Protein AF-A0A8K0W9T9-F1 (afdb_monomer)

Nearest PDB structures (foldseek):
  8gad-assembly1_B  TM=5.770E-01  e=1.302E+00  synthetic construct
  8gad-assembly1_A  TM=5.601E-01  e=3.784E+00  synthetic construct
  7pas-assembly1_S  TM=5.091E-01  e=9.825E+00  Mycoplasmoides pneumoniae M129

Sequence (106 aa):
MALEHLLPFYNAAYSNIPISNAQQPLGWLYCVPETYLSLLEAKEPVALIIFAYFSVILERVKSHWSVRGWSRHIISGVESLVPEPLQLFVKWPSEQVKVVIDEGLQ

pLDDT: mean 71.95, std 16.5, range [35.53, 93.25]

Mean predicted aligned error: 12.73 Å

Solvent-accessible surface area (backbone atoms only — not comparable to full-atom values): 6372 Å² total; per-residue (Å²): 117,80,66,69,76,45,47,65,57,53,45,53,74,72,56,74,66,72,81,78,64,94,69,48,73,64,56,55,73,76,67,54,54,69,70,54,53,52,35,42,75,70,55,35,52,68,46,34,44,54,50,30,51,50,26,37,54,51,57,72,59,60,88,47,83,91,57,74,62,51,36,56,55,47,35,57,49,35,68,74,62,37,56,80,91,56,40,72,71,45,47,60,37,46,48,55,61,59,49,62,64,68,74,70,74,124

Structure (mmCIF, N/CA/C/O backbone):
data_AF-A0A8K0W9T9-F1
#
_entry.id   AF-A0A8K0W9T9-F1
#
loop_
_atom_site.group_PDB
_atom_site.id
_atom_site.type_symbol
_atom_site.label_atom_id
_atom_site.label_alt_id
_atom_site.label_comp_id
_atom_site.label_asym_id
_atom_site.label_entity_id
_atom_site.label_seq_id
_atom_site.pdbx_PDB_ins_code
_atom_site.Cartn_x
_atom_site.Cartn_y
_atom_site.Cartn_z
_atom_site.occupancy
_atom_site.B_iso_or_equiv
_atom_site.auth_seq_id
_atom_site.auth_comp_id
_atom_site.auth_asym_id
_atom_site.auth_atom_id
_atom_site.pdbx_PDB_model_num
ATOM 1 N N . MET A 1 1 ? 30.658 -6.794 20.695 1.00 50.03 1 MET A N 1
ATOM 2 C CA . MET A 1 1 ? 29.347 -6.139 20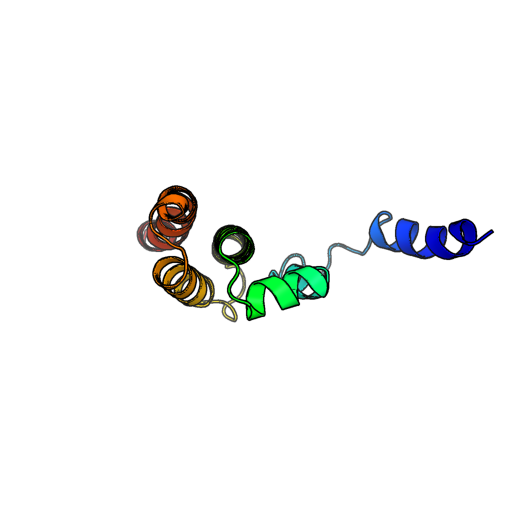.921 1.00 50.03 1 MET A CA 1
ATOM 3 C C . MET A 1 1 ? 28.542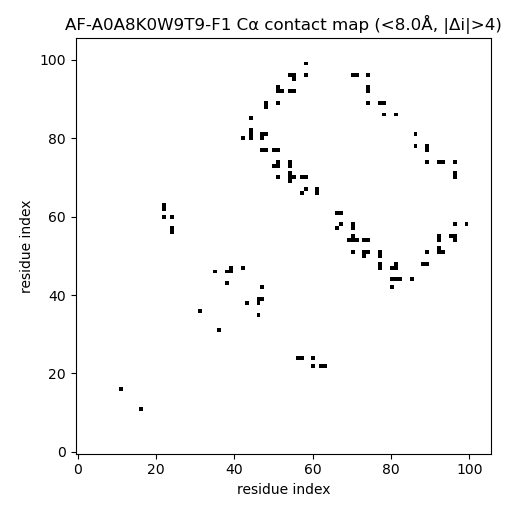 -6.249 19.636 1.00 50.03 1 MET A C 1
ATOM 5 O O . MET A 1 1 ? 29.087 -5.956 18.583 1.00 50.03 1 MET A O 1
ATOM 9 N N . ALA A 1 2 ? 27.291 -6.712 19.704 1.00 51.44 2 ALA A N 1
ATOM 10 C CA . ALA A 1 2 ? 26.489 -7.179 18.559 1.00 51.44 2 ALA A CA 1
ATOM 11 C C . ALA A 1 2 ? 26.295 -6.173 17.400 1.00 51.44 2 ALA A C 1
ATOM 13 O O . ALA A 1 2 ? 25.996 -6.579 16.282 1.00 51.44 2 ALA A O 1
ATOM 14 N N . LEU A 1 3 ? 26.522 -4.880 17.646 1.00 56.25 3 LEU A N 1
ATOM 15 C CA . LEU A 1 3 ? 26.462 -3.817 16.640 1.00 56.25 3 LEU A CA 1
ATOM 16 C C . LEU A 1 3 ? 27.533 -3.934 15.537 1.00 56.25 3 LEU A C 1
ATOM 18 O O . LEU A 1 3 ? 27.266 -3.557 14.400 1.00 56.25 3 LEU A O 1
ATOM 22 N N . GLU A 1 4 ? 28.705 -4.512 15.817 1.00 62.44 4 GLU A N 1
ATOM 23 C CA . GLU A 1 4 ? 29.781 -4.638 14.814 1.00 62.44 4 GLU A CA 1
ATOM 24 C C . GLU A 1 4 ? 29.466 -5.665 13.717 1.00 62.44 4 GLU A C 1
ATOM 26 O O . GLU A 1 4 ? 29.891 -5.506 12.576 1.00 62.44 4 GLU A O 1
ATOM 31 N N . HIS A 1 5 ? 28.650 -6.676 14.026 1.00 62.59 5 HIS A N 1
ATOM 32 C CA . HIS A 1 5 ? 28.197 -7.664 13.042 1.00 62.59 5 HIS A CA 1
ATOM 33 C C . HIS A 1 5 ? 27.069 -7.141 12.145 1.00 62.59 5 HIS A C 1
ATOM 35 O O . HIS A 1 5 ? 26.757 -7.758 11.130 1.00 62.59 5 HIS A O 1
ATOM 41 N N . LEU A 1 6 ? 26.468 -6.005 12.506 1.00 61.53 6 LEU A N 1
ATOM 42 C CA . LEU A 1 6 ? 25.349 -5.384 11.797 1.00 61.53 6 LEU A CA 1
ATOM 43 C C . LEU A 1 6 ? 25.811 -4.318 10.792 1.00 61.53 6 LEU A C 1
ATOM 45 O O . LEU A 1 6 ? 25.138 -4.079 9.789 1.00 61.53 6 LEU A O 1
ATOM 49 N N . LEU A 1 7 ? 26.989 -3.726 11.010 1.00 67.81 7 LEU A N 1
ATOM 50 C CA . LEU A 1 7 ? 27.566 -2.713 10.124 1.00 67.81 7 LEU A CA 1
ATOM 51 C C . LEU A 1 7 ? 27.757 -3.171 8.664 1.00 67.81 7 LEU A C 1
ATOM 53 O O . LEU A 1 7 ? 27.431 -2.385 7.778 1.00 67.81 7 LEU A O 1
ATOM 57 N N . PRO A 1 8 ? 28.231 -4.399 8.361 1.00 64.44 8 PRO A N 1
ATOM 58 C CA . PRO A 1 8 ? 28.414 -4.848 6.978 1.00 64.44 8 PRO A CA 1
ATOM 59 C C . PRO A 1 8 ? 27.096 -4.939 6.205 1.00 64.44 8 PRO A C 1
ATOM 61 O O . PRO A 1 8 ? 27.054 -4.627 5.019 1.00 64.44 8 PRO A O 1
ATOM 64 N N . PHE A 1 9 ? 26.009 -5.309 6.887 1.00 58.88 9 PHE A N 1
ATOM 65 C CA . PHE A 1 9 ? 24.672 -5.394 6.301 1.00 58.88 9 PHE A CA 1
ATOM 66 C C . PHE A 1 9 ? 24.063 -4.011 6.075 1.00 58.88 9 PHE A C 1
ATOM 68 O O . PHE A 1 9 ? 23.471 -3.769 5.027 1.00 58.88 9 PHE A O 1
ATOM 75 N N . TYR A 1 10 ? 24.270 -3.078 7.008 1.00 60.38 10 TYR A N 1
ATOM 76 C CA . TYR A 1 10 ? 23.834 -1.692 6.839 1.00 60.38 1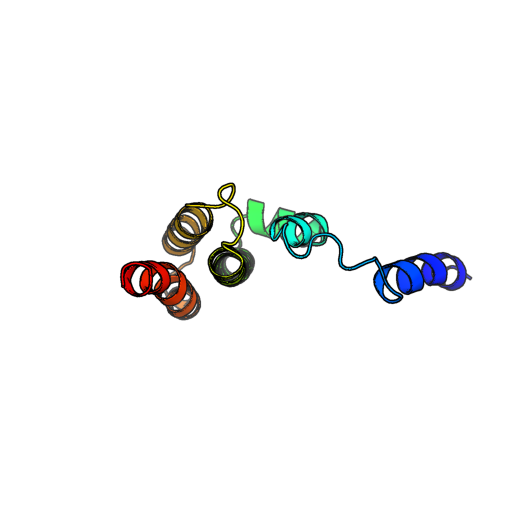0 TYR A CA 1
ATOM 77 C C . TYR A 1 10 ? 24.621 -0.992 5.722 1.00 60.38 10 TYR A C 1
ATOM 79 O O . TYR A 1 10 ? 24.037 -0.313 4.882 1.00 60.38 10 TYR A O 1
ATOM 87 N N . ASN A 1 11 ? 25.933 -1.227 5.636 1.00 61.66 11 ASN A N 1
ATOM 88 C CA . ASN A 1 11 ? 26.746 -0.722 4.533 1.00 61.66 11 ASN A CA 1
ATOM 89 C C . ASN A 1 11 ? 26.383 -1.376 3.197 1.00 61.66 11 ASN A C 1
ATOM 91 O O . ASN A 1 11 ? 26.379 -0.676 2.199 1.00 61.66 11 ASN A O 1
ATOM 95 N N . ALA A 1 12 ? 26.026 -2.660 3.149 1.00 56.59 12 ALA A N 1
ATOM 96 C CA . ALA A 1 12 ? 25.554 -3.296 1.916 1.00 56.59 12 ALA A CA 1
ATOM 97 C C . ALA A 1 12 ? 24.169 -2.784 1.474 1.00 56.59 12 ALA A C 1
ATOM 99 O O . ALA A 1 12 ? 23.907 -2.672 0.280 1.00 56.59 12 ALA A O 1
ATOM 100 N N . ALA A 1 13 ? 23.297 -2.439 2.427 1.00 56.06 13 ALA A N 1
ATOM 101 C CA . ALA A 1 13 ? 21.973 -1.883 2.151 1.00 56.06 13 ALA A CA 1
ATOM 102 C C . ALA A 1 13 ? 22.014 -0.400 1.731 1.00 56.06 13 ALA A C 1
ATOM 104 O O . ALA A 1 13 ? 21.195 0.020 0.917 1.00 56.06 13 ALA A O 1
ATOM 105 N N . TYR A 1 14 ? 22.964 0.386 2.258 1.00 55.81 14 TYR A N 1
ATOM 106 C CA . TYR A 1 14 ? 23.061 1.835 2.013 1.00 55.81 14 TYR A CA 1
ATOM 107 C C . TYR A 1 14 ? 24.227 2.269 1.113 1.00 55.81 14 TYR A C 1
ATOM 109 O O . TYR A 1 14 ? 24.204 3.383 0.594 1.00 55.81 14 TYR A O 1
ATOM 117 N N . SER A 1 15 ? 25.223 1.414 0.875 1.00 56.44 15 SER A N 1
ATOM 118 C CA . SER A 1 15 ? 26.342 1.678 -0.036 1.00 56.44 15 SER A CA 1
ATOM 119 C C . SER A 1 15 ? 26.201 0.822 -1.292 1.00 56.44 15 SER A C 1
ATOM 121 O O . SER A 1 15 ? 26.856 -0.200 -1.460 1.00 56.44 15 SER A O 1
ATOM 123 N N . ASN A 1 16 ? 25.377 1.312 -2.216 1.00 55.50 16 ASN A N 1
ATOM 124 C CA . ASN A 1 16 ? 25.554 1.081 -3.648 1.00 55.50 16 ASN A CA 1
ATOM 125 C C . ASN A 1 16 ? 25.421 -0.381 -4.130 1.00 55.50 16 ASN A C 1
ATOM 127 O O . ASN A 1 16 ? 26.318 -0.938 -4.765 1.00 55.50 16 ASN A O 1
ATOM 131 N N . ILE A 1 17 ? 24.238 -0.971 -3.933 1.00 48.84 17 ILE A N 1
ATOM 132 C CA . ILE A 1 17 ? 23.765 -2.009 -4.858 1.00 48.84 17 ILE A CA 1
ATOM 133 C C . ILE A 1 17 ? 23.674 -1.346 -6.243 1.00 48.84 17 ILE A C 1
ATOM 135 O O . ILE A 1 17 ? 23.034 -0.295 -6.356 1.00 48.84 17 ILE A O 1
ATOM 139 N N . PRO A 1 18 ? 24.303 -1.899 -7.297 1.00 39.47 18 PRO A N 1
ATOM 140 C CA . PRO A 1 18 ? 24.139 -1.375 -8.640 1.00 39.47 18 PRO A CA 1
ATOM 141 C C . PRO A 1 18 ? 22.650 -1.313 -8.947 1.00 39.47 18 PRO A C 1
ATOM 143 O O . PRO A 1 18 ? 21.935 -2.304 -8.819 1.00 39.47 18 PRO A O 1
ATOM 146 N N . ILE A 1 19 ? 22.201 -0.148 -9.395 1.00 47.09 19 ILE A N 1
ATOM 147 C CA . ILE A 1 19 ? 20.849 0.126 -9.890 1.00 47.09 19 ILE A CA 1
ATOM 148 C C . ILE A 1 19 ? 20.582 -0.630 -11.211 1.00 47.09 19 ILE A C 1
ATOM 150 O O . ILE A 1 19 ? 19.880 -0.147 -12.096 1.00 47.09 19 ILE A O 1
ATOM 154 N N . SER A 1 20 ? 21.152 -1.820 -11.395 1.00 48.53 20 SER A N 1
ATOM 155 C CA . SER A 1 20 ? 20.658 -2.767 -12.374 1.00 48.53 20 SER A CA 1
ATOM 156 C C . SER A 1 20 ? 19.401 -3.375 -11.772 1.00 48.53 20 SER A C 1
ATOM 158 O O . SER A 1 20 ? 19.482 -4.118 -10.796 1.00 48.53 20 SER A O 1
ATOM 160 N N . ASN A 1 21 ? 18.257 -3.049 -12.373 1.00 41.09 21 ASN A N 1
ATOM 161 C CA . ASN A 1 21 ? 16.915 -3.563 -12.081 1.00 41.09 21 ASN A CA 1
ATOM 162 C C . ASN A 1 21 ? 16.032 -2.663 -11.198 1.00 41.09 21 ASN A C 1
ATOM 164 O O . ASN A 1 21 ? 15.196 -3.166 -10.448 1.00 41.09 21 ASN A O 1
ATOM 168 N N . ALA A 1 22 ? 16.029 -1.347 -11.440 1.00 44.25 22 ALA A N 1
ATOM 169 C CA . ALA A 1 22 ? 14.854 -0.482 -11.207 1.00 44.25 22 ALA A CA 1
ATOM 170 C C . ALA A 1 22 ? 13.595 -0.909 -12.028 1.00 44.25 22 ALA A C 1
ATOM 172 O O . ALA A 1 22 ? 12.766 -0.094 -12.420 1.00 44.25 22 ALA A O 1
ATOM 173 N N . GLN A 1 23 ? 13.472 -2.203 -12.325 1.00 49.78 23 GLN A N 1
ATOM 174 C CA . GLN A 1 23 ? 12.498 -2.852 -13.194 1.00 49.78 23 GLN A CA 1
ATOM 175 C C . GLN A 1 23 ? 11.672 -3.913 -12.456 1.00 49.78 23 GLN A C 1
ATOM 177 O O . GLN A 1 23 ? 10.747 -4.478 -13.033 1.00 49.78 23 GLN A O 1
ATOM 182 N N . GLN A 1 24 ? 11.965 -4.193 -11.183 1.00 53.28 24 GLN A N 1
ATOM 183 C CA . GLN A 1 24 ? 11.198 -5.154 -10.394 1.00 53.28 24 GLN A CA 1
ATOM 184 C C . GLN A 1 24 ? 10.551 -4.442 -9.211 1.00 53.28 24 GLN A C 1
ATOM 186 O O . GLN A 1 24 ? 11.096 -4.455 -8.111 1.00 53.28 24 GLN A O 1
ATOM 191 N N . PRO A 1 25 ? 9.363 -3.840 -9.396 1.00 55.22 25 PRO A N 1
ATOM 192 C CA . PRO A 1 25 ? 8.595 -3.314 -8.273 1.00 55.22 25 PRO A CA 1
ATOM 193 C C . PRO A 1 25 ? 8.288 -4.401 -7.220 1.00 55.22 25 PRO A C 1
ATOM 195 O O . PRO A 1 25 ? 8.114 -4.083 -6.051 1.00 55.22 25 PRO A O 1
ATOM 198 N N . LEU A 1 26 ? 8.371 -5.688 -7.585 1.00 56.72 26 LEU A N 1
ATOM 199 C CA . LEU A 1 26 ? 8.345 -6.828 -6.660 1.00 56.72 26 LEU A CA 1
ATOM 200 C C . LEU A 1 26 ? 9.495 -6.854 -5.636 1.00 56.72 26 LEU A C 1
ATOM 202 O O . LEU A 1 26 ? 9.341 -7.493 -4.604 1.00 56.72 26 LEU A O 1
ATOM 206 N N . GLY A 1 27 ? 10.617 -6.162 -5.862 1.00 61.09 27 GLY A N 1
ATOM 207 C CA . GLY A 1 27 ? 11.732 -6.107 -4.907 1.00 61.09 27 GLY A CA 1
ATOM 208 C C . GLY A 1 27 ? 11.324 -5.554 -3.538 1.00 61.09 27 GLY A C 1
ATOM 209 O O . GLY A 1 27 ? 11.818 -6.017 -2.518 1.00 61.09 27 GLY A O 1
ATOM 210 N N . TRP A 1 28 ? 10.340 -4.649 -3.497 1.00 65.12 28 TRP A N 1
ATOM 211 C CA . TRP A 1 28 ? 9.788 -4.139 -2.240 1.00 65.12 28 TRP A CA 1
ATOM 212 C C . TRP A 1 28 ? 9.082 -5.225 -1.416 1.00 65.12 28 TRP A C 1
ATOM 214 O O . TRP A 1 28 ? 9.238 -5.249 -0.199 1.00 65.12 28 TRP A O 1
ATOM 224 N N . LEU A 1 29 ? 8.380 -6.166 -2.065 1.00 61.84 29 LEU A N 1
ATOM 225 C CA . LEU A 1 29 ? 7.733 -7.295 -1.382 1.00 61.84 29 LEU A CA 1
ATOM 226 C C . LEU A 1 29 ? 8.745 -8.229 -0.703 1.00 61.84 29 LEU A C 1
ATOM 228 O O . LEU A 1 29 ? 8.412 -8.865 0.288 1.00 61.84 29 LEU A O 1
ATOM 232 N N . TYR A 1 30 ? 9.981 -8.285 -1.203 1.00 56.78 30 TYR A N 1
ATOM 233 C CA . TYR A 1 30 ? 11.063 -9.048 -0.575 1.00 56.78 30 TYR A CA 1
ATOM 234 C C . TYR A 1 30 ? 11.766 -8.283 0.557 1.00 56.78 30 TYR A C 1
ATOM 236 O O . TYR A 1 30 ? 12.486 -8.891 1.344 1.00 56.78 30 TYR A O 1
ATOM 244 N N . CYS A 1 31 ? 11.572 -6.964 0.650 1.00 65.88 31 CYS A N 1
ATOM 245 C CA . CYS A 1 31 ? 12.181 -6.115 1.677 1.00 65.88 31 CYS A CA 1
ATOM 246 C C . CYS A 1 31 ? 11.230 -5.764 2.829 1.00 65.88 31 CYS A C 1
ATOM 248 O O . CYS A 1 31 ? 11.681 -5.203 3.830 1.00 65.88 31 CYS A O 1
ATOM 250 N N . VAL A 1 32 ? 9.929 -6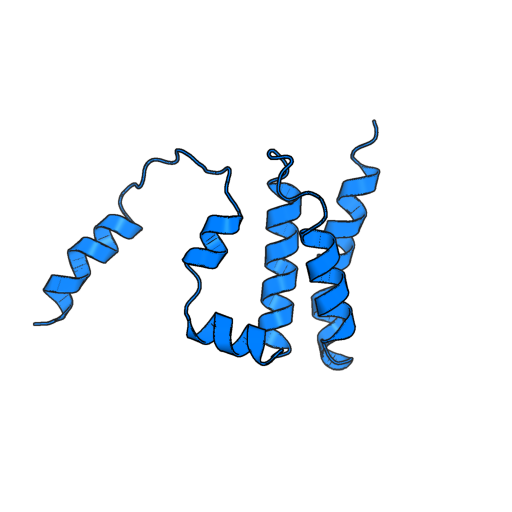.043 2.706 1.00 74.12 32 VAL A N 1
ATOM 251 C CA . VAL A 1 32 ? 8.984 -5.792 3.799 1.00 74.12 32 VAL A CA 1
ATOM 252 C C . VAL A 1 32 ? 9.218 -6.769 4.955 1.00 74.12 32 VAL A C 1
ATOM 254 O O . VAL A 1 32 ? 9.460 -7.953 4.721 1.00 74.12 32 VAL A O 1
ATOM 257 N N . PRO A 1 33 ? 9.133 -6.297 6.212 1.00 78.25 33 PRO A N 1
ATOM 258 C CA . PRO A 1 33 ? 9.246 -7.159 7.381 1.00 78.25 33 PRO A CA 1
ATOM 259 C C . PRO A 1 33 ? 8.212 -8.288 7.356 1.00 78.25 33 PRO A C 1
ATOM 261 O O . PRO A 1 33 ? 7.060 -8.066 6.985 1.00 78.25 33 PRO A O 1
ATOM 264 N N . GLU A 1 34 ? 8.580 -9.471 7.847 1.00 77.69 34 GLU A N 1
ATOM 265 C CA . GLU A 1 34 ? 7.655 -10.608 7.982 1.00 77.69 34 GLU A CA 1
ATOM 266 C C . GLU A 1 34 ? 6.416 -10.241 8.815 1.00 77.69 34 GLU A C 1
ATOM 268 O O . GLU A 1 34 ? 5.300 -10.635 8.495 1.00 77.69 34 GLU A O 1
ATOM 273 N N . THR A 1 35 ? 6.584 -9.364 9.809 1.00 82.75 35 THR A N 1
ATOM 274 C CA . THR A 1 35 ? 5.478 -8.816 10.602 1.00 82.75 35 THR A CA 1
ATOM 275 C C . THR A 1 35 ? 4.462 -8.044 9.761 1.00 82.75 35 THR A C 1
ATOM 277 O O . THR A 1 35 ? 3.267 -8.126 10.028 1.00 82.75 35 THR A O 1
ATOM 280 N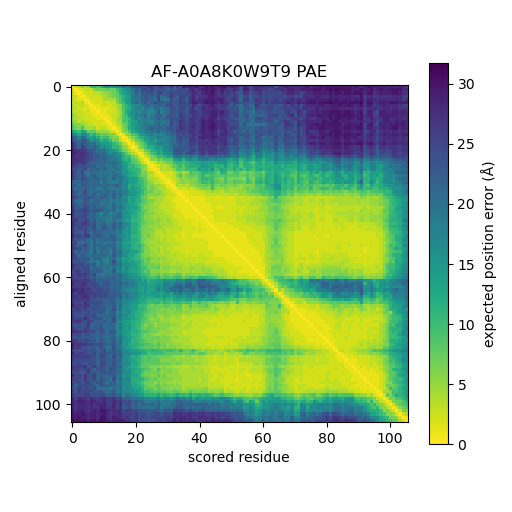 N . TYR A 1 36 ? 4.897 -7.321 8.725 1.00 81.75 36 TYR A N 1
ATOM 281 C CA . TYR A 1 36 ? 3.986 -6.657 7.794 1.00 81.75 36 TYR A CA 1
ATOM 282 C C . TYR A 1 36 ? 3.223 -7.675 6.942 1.00 81.75 36 TYR A C 1
ATOM 284 O O . TYR A 1 36 ? 2.021 -7.509 6.735 1.00 81.75 36 TYR A O 1
ATOM 292 N N . LEU A 1 37 ? 3.889 -8.748 6.500 1.00 83.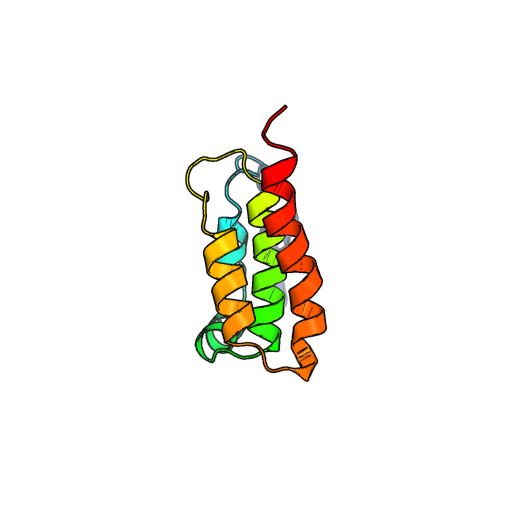75 37 LEU A N 1
ATOM 293 C CA . LEU A 1 37 ? 3.237 -9.830 5.757 1.00 83.75 37 LEU A CA 1
ATOM 294 C C . LEU A 1 37 ? 2.167 -10.517 6.608 1.00 83.75 37 LEU A C 1
ATOM 296 O O . LEU A 1 37 ? 1.052 -10.699 6.131 1.00 83.75 37 LEU A O 1
ATOM 300 N N . SER A 1 38 ? 2.444 -10.788 7.886 1.00 88.38 38 SER A N 1
ATOM 301 C CA . SER A 1 38 ? 1.446 -11.347 8.805 1.00 88.38 38 SER A CA 1
ATOM 302 C C . SER A 1 38 ? 0.236 -10.425 8.993 1.00 88.38 38 SER A C 1
ATOM 304 O O . SER A 1 38 ? -0.896 -10.898 9.034 1.00 88.38 38 SER A O 1
ATOM 306 N N . LEU A 1 39 ? 0.442 -9.104 9.069 1.00 89.19 39 LEU A N 1
ATOM 307 C CA . LEU A 1 39 ? -0.660 -8.132 9.145 1.00 89.19 39 LEU A CA 1
ATOM 308 C C . LEU A 1 39 ? -1.472 -8.093 7.843 1.00 89.19 39 LEU A C 1
ATOM 310 O O . LEU A 1 39 ? -2.696 -7.959 7.872 1.00 89.19 39 LEU A O 1
ATOM 314 N N . LEU A 1 40 ? -0.806 -8.235 6.697 1.00 87.19 40 LEU A N 1
ATOM 315 C CA . LEU A 1 40 ? -1.463 -8.293 5.396 1.00 87.19 40 LEU A CA 1
ATOM 316 C C . LEU A 1 40 ? -2.296 -9.577 5.242 1.00 87.19 40 LEU A C 1
ATOM 318 O O . LEU A 1 40 ? -3.436 -9.512 4.785 1.00 87.19 40 LEU A O 1
ATOM 322 N N . GLU A 1 41 ? -1.769 -10.722 5.682 1.00 88.06 41 GLU A N 1
ATOM 323 C CA . GLU A 1 41 ? -2.487 -12.005 5.735 1.00 88.06 41 GLU A CA 1
ATOM 324 C C . GLU A 1 41 ? -3.683 -11.960 6.690 1.00 88.06 41 GLU A C 1
ATOM 326 O O . GLU A 1 41 ? -4.763 -12.454 6.358 1.00 88.06 41 GLU A O 1
ATOM 331 N N . ALA A 1 42 ? -3.523 -11.296 7.838 1.00 92.69 42 ALA A N 1
ATOM 332 C CA . ALA A 1 42 ? -4.601 -11.023 8.785 1.00 92.69 42 ALA A CA 1
ATOM 333 C C . ALA A 1 42 ? -5.636 -10.014 8.253 1.00 92.69 42 ALA A C 1
ATOM 335 O O . ALA A 1 42 ? -6.653 -9.785 8.906 1.00 92.69 42 ALA A O 1
ATOM 336 N N . LYS A 1 43 ? -5.415 -9.441 7.059 1.00 90.12 43 LYS A N 1
ATOM 337 C CA . LYS A 1 43 ? -6.269 -8.423 6.425 1.00 90.12 43 LYS A CA 1
ATOM 338 C C . LYS A 1 43 ? -6.457 -7.198 7.314 1.00 90.12 43 LYS A C 1
ATOM 340 O O . LYS A 1 43 ? -7.523 -6.582 7.319 1.00 90.12 43 LYS A O 1
ATOM 345 N N . GLU A 1 44 ? -5.409 -6.827 8.043 1.00 93.25 44 GLU A N 1
ATOM 346 C CA . GLU A 1 44 ? -5.434 -5.634 8.874 1.00 93.25 44 GLU A CA 1
ATOM 347 C C . GLU A 1 44 ? -5.652 -4.391 7.995 1.00 93.25 44 GLU A C 1
ATOM 349 O O . GLU A 1 44 ? -4.891 -4.168 7.043 1.00 93.25 44 GLU A O 1
ATOM 354 N N . PRO A 1 45 ? -6.658 -3.547 8.295 1.00 89.06 45 PRO A N 1
ATOM 355 C CA . PRO A 1 45 ? -7.040 -2.434 7.430 1.00 89.06 45 PRO A CA 1
ATOM 356 C C . PRO A 1 45 ? -5.889 -1.494 7.066 1.00 89.06 45 PRO A C 1
ATOM 358 O O . PRO A 1 45 ? -5.771 -1.060 5.922 1.00 89.06 45 PRO A O 1
ATOM 361 N N . VAL A 1 46 ? -5.003 -1.201 8.020 1.00 89.06 46 VAL A N 1
ATOM 362 C CA . VAL A 1 46 ? -3.858 -0.304 7.802 1.00 89.06 46 VAL A CA 1
ATOM 363 C C . VAL A 1 46 ? -2.813 -0.947 6.885 1.00 89.06 46 VAL A C 1
ATOM 365 O O . VAL A 1 46 ? -2.265 -0.273 6.012 1.00 89.06 46 VAL A O 1
ATOM 368 N N . ALA A 1 47 ? -2.565 -2.251 7.029 1.00 91.38 47 ALA A N 1
ATOM 369 C CA . ALA A 1 47 ? -1.634 -2.975 6.167 1.00 91.38 47 ALA A CA 1
ATOM 370 C C . ALA A 1 47 ? -2.141 -3.022 4.718 1.00 91.38 47 ALA A C 1
ATOM 372 O O . ALA A 1 47 ? -1.369 -2.777 3.786 1.00 91.38 47 ALA A O 1
ATOM 373 N N . LEU A 1 48 ? -3.449 -3.243 4.544 1.00 91.00 48 LEU A N 1
ATOM 374 C CA . LEU A 1 48 ? -4.138 -3.203 3.254 1.00 91.00 48 LEU A CA 1
ATOM 375 C C . LEU A 1 48 ? -4.073 -1.817 2.600 1.00 91.00 48 LEU A C 1
ATOM 377 O O . LEU A 1 48 ? -3.799 -1.720 1.405 1.00 91.00 48 LEU A O 1
ATOM 381 N N . ILE A 1 49 ? -4.253 -0.738 3.368 1.00 91.31 49 ILE A N 1
ATOM 382 C CA . ILE A 1 49 ? -4.099 0.634 2.859 1.00 91.31 49 ILE A CA 1
ATOM 383 C C . ILE A 1 49 ? -2.676 0.854 2.338 1.00 91.31 49 ILE A C 1
ATOM 385 O O . ILE A 1 49 ? -2.506 1.298 1.206 1.00 91.31 49 ILE A O 1
ATOM 389 N N . ILE A 1 50 ? -1.644 0.493 3.107 1.00 89.75 50 ILE A N 1
ATOM 390 C CA . ILE A 1 50 ? -0.241 0.609 2.664 1.00 89.75 50 ILE A CA 1
ATOM 391 C C . ILE A 1 50 ? -0.019 -0.180 1.364 1.00 89.75 50 ILE A C 1
ATOM 393 O O . ILE A 1 50 ? 0.629 0.311 0.435 1.00 89.75 50 ILE A O 1
ATOM 397 N N . PHE A 1 51 ? -0.619 -1.367 1.260 1.00 88.31 51 PHE A N 1
ATOM 398 C CA . PHE A 1 51 ? -0.532 -2.201 0.066 1.00 88.31 51 PHE A CA 1
ATOM 399 C C . PHE A 1 51 ? -1.220 -1.562 -1.155 1.00 88.31 51 PHE A C 1
ATOM 401 O O . PHE A 1 51 ? -0.693 -1.624 -2.269 1.00 88.31 51 PHE A O 1
ATOM 408 N N . ALA A 1 52 ? -2.338 -0.854 -0.957 1.00 89.50 52 ALA A N 1
ATOM 409 C CA . ALA A 1 52 ? -2.973 -0.054 -2.005 1.00 89.50 52 ALA A CA 1
ATOM 410 C C . ALA A 1 52 ? -2.069 1.083 -2.506 1.00 89.50 52 ALA A C 1
ATOM 412 O O . ALA A 1 52 ? -1.966 1.280 -3.716 1.00 89.50 52 ALA A O 1
ATOM 413 N N . TYR A 1 53 ? -1.353 1.792 -1.633 1.00 88.62 53 TYR A N 1
ATOM 414 C CA . TYR A 1 53 ? -0.397 2.822 -2.070 1.00 88.62 53 TYR A CA 1
ATOM 415 C C . TYR A 1 53 ? 0.779 2.231 -2.855 1.00 88.62 53 TYR A C 1
ATOM 417 O O . TYR A 1 53 ? 1.186 2.790 -3.876 1.00 88.62 53 TYR A O 1
ATOM 425 N N . PHE A 1 54 ? 1.286 1.068 -2.444 1.00 84.25 54 PHE A N 1
ATOM 426 C CA . PHE A 1 54 ? 2.307 0.346 -3.205 1.00 84.25 54 PHE A CA 1
ATOM 427 C C . PHE A 1 54 ? 1.821 -0.033 -4.616 1.00 84.25 54 PHE A C 1
ATOM 429 O O . PHE A 1 54 ? 2.569 0.077 -5.589 1.00 84.25 54 PHE A O 1
ATOM 436 N N . SER A 1 55 ? 0.542 -0.388 -4.760 1.00 83.50 55 SER A N 1
ATOM 437 C CA . SER A 1 55 ? -0.065 -0.711 -6.057 1.00 83.50 55 SER A CA 1
ATOM 438 C C . SER A 1 55 ? -0.036 0.452 -7.068 1.00 83.50 55 SER A C 1
ATOM 440 O O . SER A 1 55 ? 0.076 0.222 -8.272 1.00 83.50 55 SER A O 1
ATOM 442 N N . VAL A 1 56 ? -0.044 1.703 -6.593 1.00 84.25 56 VAL A N 1
ATOM 443 C CA . VAL A 1 56 ? 0.107 2.904 -7.436 1.00 84.25 56 VAL A CA 1
ATOM 444 C C . VAL A 1 56 ? 1.529 3.012 -7.985 1.00 84.25 56 VAL A C 1
ATOM 446 O O . VAL A 1 56 ? 1.736 3.386 -9.139 1.00 84.25 56 VAL A O 1
ATOM 449 N N . ILE A 1 57 ? 2.525 2.666 -7.171 1.00 79.06 57 ILE A N 1
ATOM 450 C CA . ILE A 1 57 ? 3.932 2.651 -7.586 1.00 79.06 57 ILE A CA 1
ATOM 451 C C . ILE A 1 57 ? 4.134 1.555 -8.638 1.00 79.06 57 ILE A C 1
ATOM 453 O O . ILE A 1 57 ? 4.720 1.817 -9.687 1.00 79.06 57 ILE A O 1
ATOM 457 N N . LEU A 1 58 ? 3.574 0.362 -8.405 1.00 74.19 58 LEU A N 1
ATOM 458 C CA . LEU A 1 58 ? 3.532 -0.736 -9.379 1.00 74.19 58 LEU A CA 1
ATOM 459 C C . LEU A 1 58 ? 2.953 -0.290 -10.730 1.00 74.19 58 LEU A C 1
ATOM 461 O O . LEU A 1 58 ? 3.517 -0.603 -11.777 1.00 74.19 58 LEU A O 1
ATOM 465 N N . GLU A 1 59 ? 1.852 0.461 -10.701 1.00 76.00 59 GLU A N 1
ATOM 466 C CA . GLU A 1 59 ? 1.178 0.972 -11.896 1.00 76.00 59 GLU A CA 1
ATOM 467 C C . GLU A 1 59 ? 2.046 1.965 -12.687 1.00 76.00 59 GLU A C 1
ATOM 469 O O . GLU A 1 59 ? 2.009 1.976 -13.915 1.00 76.00 59 GLU A O 1
ATOM 474 N N . ARG A 1 60 ? 2.863 2.778 -12.010 1.00 71.88 60 ARG A N 1
ATOM 475 C CA . ARG A 1 60 ? 3.740 3.773 -12.656 1.00 71.88 60 ARG A CA 1
ATOM 476 C C . ARG A 1 60 ? 5.039 3.179 -13.195 1.00 71.88 60 ARG A C 1
ATOM 478 O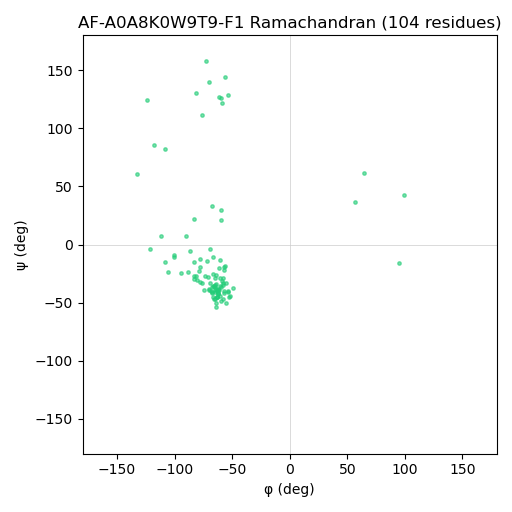 O . ARG A 1 60 ? 5.574 3.672 -14.182 1.00 71.88 60 ARG A O 1
ATOM 485 N N . VAL A 1 61 ? 5.526 2.084 -12.612 1.00 68.62 61 VAL A N 1
ATOM 486 C CA . VAL A 1 61 ? 6.748 1.374 -13.047 1.00 68.62 61 VAL A CA 1
ATOM 487 C C . VAL A 1 61 ? 6.456 0.407 -14.217 1.00 68.62 61 VAL A C 1
ATOM 489 O O . VAL A 1 61 ? 7.214 -0.517 -14.491 1.00 68.62 61 VAL A O 1
ATOM 492 N N . LYS A 1 62 ? 5.367 0.640 -14.965 1.00 58.31 62 LYS A N 1
ATOM 493 C CA . LYS A 1 62 ? 4.811 -0.155 -16.082 1.00 58.31 62 LYS A CA 1
ATOM 494 C C . LYS A 1 62 ? 5.717 -0.382 -17.309 1.00 58.31 62 LYS A C 1
ATOM 496 O O . LYS A 1 62 ? 5.222 -0.736 -18.377 1.00 58.31 62 LYS A O 1
ATOM 501 N N . SER A 1 63 ? 7.036 -0.258 -17.184 1.00 53.09 63 SER A N 1
ATOM 502 C CA . SER A 1 63 ? 7.986 -0.637 -18.235 1.00 53.09 63 SER A CA 1
ATOM 503 C C . SER A 1 63 ? 8.029 -2.151 -18.501 1.00 53.09 63 SER A C 1
ATOM 505 O O . SER A 1 63 ? 8.584 -2.561 -19.514 1.00 53.09 63 SER A O 1
ATOM 507 N N . HIS A 1 64 ? 7.413 -2.987 -17.648 1.00 52.44 64 HIS A N 1
ATOM 508 C CA . HIS A 1 64 ? 7.432 -4.450 -17.776 1.00 52.44 64 HIS A CA 1
ATOM 509 C C . HIS A 1 64 ? 6.020 -5.046 -17.842 1.00 52.44 64 HIS A C 1
ATOM 511 O O . HIS A 1 64 ? 5.190 -4.860 -16.952 1.00 52.44 64 HIS A O 1
ATOM 517 N N . TRP A 1 65 ? 5.760 -5.803 -18.911 1.00 54.34 65 TRP A N 1
ATOM 518 C CA . TRP A 1 65 ? 4.483 -6.457 -19.223 1.00 54.34 65 TRP A CA 1
ATOM 519 C C . TRP A 1 65 ? 3.965 -7.412 -18.127 1.00 54.34 65 TRP A C 1
ATOM 521 O O . TRP A 1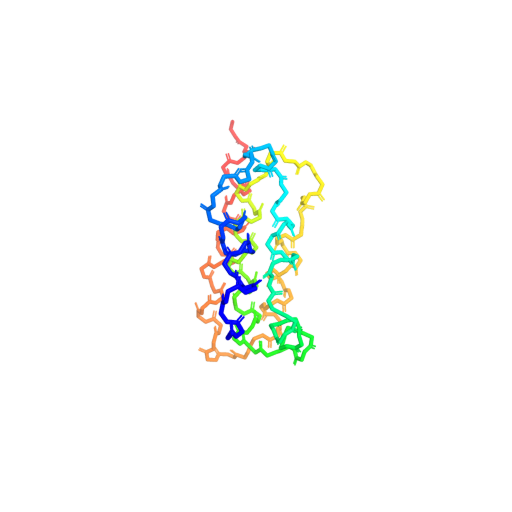 65 ? 2.759 -7.639 -18.046 1.00 54.34 65 TRP A O 1
ATOM 531 N N . SER A 1 66 ? 4.850 -7.910 -17.255 1.00 55.50 66 SER A N 1
ATOM 532 C CA . SER A 1 66 ? 4.573 -8.965 -16.268 1.00 55.50 66 SER A CA 1
ATOM 533 C C . SER A 1 66 ? 3.697 -8.557 -15.074 1.00 55.50 66 SER A C 1
ATOM 535 O O . SER A 1 66 ? 3.208 -9.431 -14.368 1.00 55.50 66 SER A O 1
ATOM 537 N N . VAL A 1 67 ? 3.482 -7.259 -14.828 1.00 56.25 67 VAL A N 1
ATOM 538 C CA . VAL A 1 67 ? 2.672 -6.741 -13.696 1.00 56.25 67 VAL A CA 1
ATOM 539 C C . VAL A 1 67 ? 1.360 -6.081 -14.135 1.00 56.25 67 VAL A C 1
ATOM 541 O O . VAL A 1 67 ? 0.629 -5.521 -13.314 1.00 56.25 67 VAL A O 1
ATOM 544 N N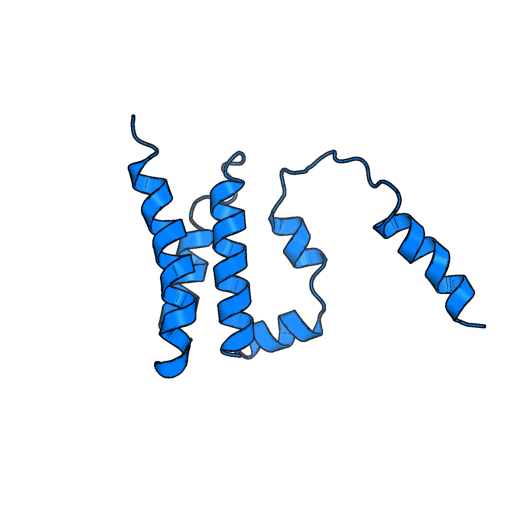 . ARG A 1 68 ? 1.007 -6.165 -15.426 1.00 62.94 68 ARG A N 1
ATOM 545 C CA . ARG A 1 68 ? -0.270 -5.633 -15.925 1.00 62.94 68 ARG A CA 1
ATOM 546 C C . ARG A 1 68 ? -1.442 -6.306 -15.201 1.00 62.94 68 ARG A C 1
ATOM 548 O O . ARG A 1 68 ? -1.590 -7.520 -15.242 1.00 62.94 68 ARG A O 1
ATOM 555 N N . GLY A 1 69 ? -2.276 -5.501 -14.541 1.00 68.75 69 GLY A N 1
ATOM 556 C CA . GLY A 1 69 ? -3.484 -5.955 -13.842 1.00 68.75 69 GLY A CA 1
ATOM 557 C C . GLY A 1 69 ? -3.314 -6.241 -12.346 1.00 68.75 69 GLY A C 1
ATOM 558 O O . GLY A 1 69 ? -4.315 -6.247 -11.634 1.00 68.75 69 GLY A O 1
ATOM 559 N N . TRP A 1 70 ? -2.086 -6.389 -11.834 1.00 75.12 70 TRP A N 1
ATOM 560 C CA . TRP A 1 70 ? -1.847 -6.624 -10.400 1.00 75.12 70 TRP A CA 1
ATOM 561 C C . TRP A 1 70 ? -2.314 -5.453 -9.539 1.00 75.12 70 TRP A C 1
ATOM 563 O O . TRP A 1 70 ? -3.020 -5.653 -8.556 1.00 75.12 70 TRP A O 1
ATOM 573 N N . SER A 1 71 ? -1.991 -4.229 -9.956 1.00 80.06 71 SER A N 1
ATOM 574 C CA . SER A 1 71 ? -2.449 -2.995 -9.313 1.00 80.06 71 SER A CA 1
ATOM 575 C C . SER A 1 71 ? -3.972 -2.966 -9.139 1.00 80.06 71 SER A C 1
ATOM 577 O O . SER A 1 71 ? -4.474 -2.681 -8.055 1.00 80.06 71 SER A O 1
ATOM 579 N N . ARG A 1 72 ? -4.720 -3.368 -10.174 1.00 80.12 72 ARG A N 1
ATOM 580 C CA . ARG A 1 72 ? -6.189 -3.443 -10.160 1.00 80.12 72 ARG A CA 1
ATOM 581 C C . ARG A 1 72 ? -6.716 -4.496 -9.188 1.00 80.12 72 ARG A C 1
ATOM 583 O O . ARG A 1 72 ? -7.641 -4.204 -8.435 1.00 80.12 72 ARG A O 1
ATOM 590 N N . HIS A 1 73 ? -6.157 -5.706 -9.216 1.00 83.19 73 HIS A N 1
ATOM 591 C CA . HIS A 1 73 ? -6.571 -6.771 -8.300 1.00 83.19 73 HIS A CA 1
ATOM 592 C C . HIS A 1 73 ? -6.311 -6.387 -6.841 1.00 83.19 73 HIS A C 1
ATOM 594 O O . HIS A 1 73 ? -7.164 -6.630 -5.990 1.00 83.19 73 HIS A O 1
ATOM 600 N N . ILE A 1 74 ? -5.181 -5.727 -6.573 1.00 86.25 74 ILE A N 1
ATOM 601 C CA . ILE A 1 74 ? -4.833 -5.233 -5.240 1.00 86.25 74 ILE A CA 1
ATOM 602 C C . ILE A 1 74 ? -5.835 -4.171 -4.786 1.00 86.25 74 ILE A C 1
ATOM 604 O O . ILE A 1 74 ? -6.444 -4.342 -3.735 1.00 86.25 74 ILE A O 1
ATOM 608 N N . ILE A 1 75 ? -6.065 -3.119 -5.580 1.00 88.62 75 ILE A N 1
ATOM 609 C CA . ILE A 1 75 ? -7.021 -2.057 -5.225 1.00 88.62 75 ILE A CA 1
ATOM 610 C C . ILE A 1 75 ? -8.421 -2.620 -4.991 1.00 88.62 75 ILE A C 1
ATOM 612 O O . ILE A 1 75 ? -9.028 -2.309 -3.973 1.00 88.62 75 ILE A O 1
ATOM 616 N N . SER A 1 76 ? -8.916 -3.487 -5.878 1.00 87.31 76 SER A N 1
ATOM 617 C CA . SER A 1 76 ? -10.247 -4.084 -5.722 1.00 87.31 76 SER A CA 1
ATOM 618 C C . SER A 1 76 ? -10.355 -4.930 -4.452 1.00 87.31 76 SER A C 1
ATOM 620 O O . SER A 1 76 ? -11.391 -4.906 -3.789 1.00 87.31 76 SER A O 1
ATOM 622 N N . GLY A 1 77 ? -9.297 -5.666 -4.098 1.00 88.88 77 GLY A N 1
ATOM 623 C CA . GLY A 1 77 ? -9.239 -6.419 -2.849 1.00 88.88 77 GLY A CA 1
ATOM 624 C C . GLY A 1 77 ? -9.254 -5.495 -1.634 1.00 88.88 77 GLY A C 1
ATOM 625 O O . GLY A 1 77 ? -10.051 -5.698 -0.722 1.00 88.88 77 GLY A O 1
ATOM 626 N N . VAL A 1 78 ? -8.435 -4.442 -1.643 1.00 89.38 78 VAL A N 1
ATOM 627 C CA . VAL A 1 78 ? -8.355 -3.470 -0.544 1.00 89.38 78 VAL A CA 1
ATOM 628 C C . VAL A 1 78 ? -9.682 -2.727 -0.360 1.00 89.38 78 VAL A C 1
ATOM 630 O O . VAL A 1 78 ? -10.170 -2.658 0.764 1.00 89.38 78 VAL A O 1
ATOM 633 N N . GLU A 1 79 ? -10.318 -2.258 -1.436 1.00 89.00 79 GLU A N 1
ATOM 634 C CA . GLU A 1 79 ? -11.647 -1.622 -1.388 1.00 89.00 79 GLU A CA 1
ATOM 635 C C . GLU A 1 79 ? -12.707 -2.549 -0.776 1.00 89.00 79 GLU A C 1
ATOM 637 O O . GLU A 1 79 ? -13.590 -2.079 -0.066 1.00 89.00 79 GLU A O 1
ATOM 642 N N . SER A 1 80 ? -12.620 -3.863 -1.002 1.00 89.38 80 SER A N 1
ATOM 643 C CA . SER A 1 80 ? -13.579 -4.824 -0.436 1.00 89.38 80 SER A CA 1
ATOM 644 C C . SER A 1 80 ? -13.328 -5.182 1.034 1.00 89.38 80 SER A C 1
ATOM 646 O O . SER A 1 80 ? -14.245 -5.632 1.718 1.00 89.38 80 SER A O 1
ATOM 648 N N . LEU A 1 81 ? -12.093 -5.016 1.517 1.00 90.75 81 LEU A N 1
ATOM 649 C CA . LEU A 1 81 ? -11.654 -5.492 2.833 1.00 90.75 81 LEU A CA 1
ATOM 650 C C . LEU A 1 81 ? -11.497 -4.370 3.868 1.00 90.75 81 LEU A C 1
ATOM 652 O O . LEU A 1 81 ? -11.562 -4.636 5.067 1.00 90.75 81 LEU A O 1
ATOM 656 N N . VAL A 1 82 ? -11.289 -3.124 3.437 1.00 91.19 82 VAL A N 1
ATOM 657 C CA . VAL A 1 82 ? -11.130 -1.978 4.341 1.00 91.19 82 VAL A CA 1
ATOM 658 C C . VAL A 1 82 ? -12.507 -1.470 4.813 1.00 91.19 82 VAL A C 1
ATOM 660 O O . VAL A 1 82 ? -13.391 -1.229 3.992 1.00 91.19 82 VAL A O 1
ATOM 663 N N . PRO A 1 83 ? -12.733 -1.271 6.125 1.00 88.31 83 PRO A N 1
ATOM 664 C CA . PRO A 1 83 ? -14.006 -0.777 6.646 1.00 88.31 83 PRO A CA 1
ATOM 665 C C . PRO A 1 83 ? -14.229 0.717 6.352 1.00 88.31 83 PRO A C 1
ATOM 667 O O . PRO A 1 83 ? -13.289 1.492 6.165 1.00 88.31 83 PRO A O 1
ATOM 670 N N . GLU A 1 84 ? -15.497 1.126 6.369 1.00 85.25 84 GLU A N 1
ATOM 671 C CA . GLU A 1 84 ? -16.004 2.431 5.913 1.00 85.25 84 GLU A CA 1
ATOM 672 C C . GLU A 1 84 ? -15.264 3.687 6.438 1.00 85.25 84 GLU A C 1
ATOM 674 O O . GLU A 1 84 ? -15.029 4.594 5.639 1.00 85.25 84 GLU A O 1
ATOM 679 N N . PRO A 1 85 ? -14.785 3.766 7.700 1.00 89.12 85 PRO A N 1
ATOM 680 C CA . PRO A 1 85 ? -14.055 4.952 8.171 1.00 89.12 85 PRO A CA 1
ATOM 681 C C . PRO A 1 85 ? -12.702 5.154 7.478 1.00 89.12 85 PRO A C 1
ATOM 683 O O . PRO A 1 85 ? -12.183 6.267 7.415 1.00 89.12 85 PRO A O 1
ATOM 686 N N . LEU A 1 86 ? -12.110 4.068 6.976 1.00 89.50 86 LEU A N 1
ATOM 687 C CA . LEU A 1 86 ? -10.771 4.047 6.395 1.00 89.50 86 LEU A CA 1
ATOM 688 C C . LEU A 1 86 ? -10.787 4.065 4.861 1.00 89.50 86 LEU A C 1
ATOM 690 O O . LEU A 1 86 ? -9.749 4.285 4.237 1.00 89.50 86 LEU A O 1
ATOM 694 N N . GLN A 1 87 ? -11.961 3.911 4.246 1.00 87.88 87 GLN A N 1
ATOM 695 C CA . GLN A 1 87 ? -12.142 3.941 2.791 1.00 87.88 87 GLN A CA 1
ATOM 696 C C . GLN A 1 87 ? -11.658 5.251 2.152 1.00 87.88 87 GLN A C 1
ATOM 698 O O . GLN A 1 87 ? -11.178 5.250 1.018 1.00 87.88 87 GLN A O 1
ATOM 703 N N . LEU A 1 88 ? -11.691 6.369 2.889 1.00 90.56 88 LEU A N 1
ATOM 704 C CA . LEU A 1 88 ? -11.171 7.652 2.401 1.00 90.56 88 LEU A CA 1
ATOM 705 C C . LEU A 1 88 ? -9.685 7.564 2.009 1.00 90.56 88 LEU A C 1
ATOM 707 O O . LEU A 1 88 ? -9.265 8.219 1.057 1.00 90.56 88 LEU A O 1
ATOM 711 N N . PHE A 1 89 ? -8.903 6.735 2.710 1.00 88.62 89 PHE A N 1
ATOM 712 C CA . PHE A 1 89 ? -7.475 6.544 2.445 1.00 88.62 89 PHE A CA 1
ATOM 713 C C . PHE A 1 89 ? -7.224 5.634 1.235 1.00 88.62 89 PHE A C 1
ATOM 715 O O . PHE A 1 89 ? -6.148 5.678 0.648 1.00 88.62 89 PHE A O 1
ATOM 722 N N . VAL A 1 90 ? -8.216 4.836 0.829 1.00 90.00 90 VAL A N 1
ATOM 723 C CA . VAL A 1 90 ? -8.156 3.953 -0.352 1.00 90.00 90 VAL A CA 1
ATOM 724 C C . VAL A 1 90 ? -8.607 4.681 -1.623 1.00 90.00 90 VAL A C 1
ATOM 726 O O . VAL A 1 90 ? -8.178 4.334 -2.727 1.00 90.00 90 VAL A O 1
ATOM 729 N N . LYS A 1 91 ? -9.407 5.746 -1.478 1.00 88.75 91 LYS A N 1
ATOM 730 C CA . LYS A 1 91 ? -9.946 6.534 -2.594 1.00 88.75 91 LYS A CA 1
ATOM 731 C C . LYS A 1 91 ? -8.857 7.061 -3.533 1.00 88.75 91 LYS A C 1
ATOM 733 O O . LYS A 1 91 ? -8.939 6.841 -4.738 1.00 88.75 91 LYS A O 1
ATOM 738 N N . TRP A 1 92 ? -7.822 7.707 -2.992 1.00 90.00 92 TRP A N 1
ATOM 739 C CA . TRP A 1 92 ? -6.745 8.260 -3.818 1.00 90.00 92 TRP A CA 1
ATOM 740 C C . TRP A 1 92 ? -5.964 7.169 -4.574 1.00 90.00 92 TRP A C 1
ATOM 742 O O . TRP A 1 92 ? -5.854 7.281 -5.796 1.00 90.00 92 TRP A O 1
ATOM 752 N N . PRO A 1 93 ? -5.481 6.081 -3.930 1.00 86.88 93 PRO A N 1
ATOM 753 C CA . PRO A 1 93 ? -4.853 4.973 -4.654 1.00 86.88 93 PRO A CA 1
ATOM 754 C C . PRO A 1 93 ? -5.720 4.396 -5.780 1.00 86.88 93 PRO A C 1
ATOM 756 O O . PRO A 1 93 ? -5.219 4.122 -6.871 1.00 86.88 93 PRO A O 1
ATOM 759 N N . SER A 1 94 ? -7.025 4.264 -5.536 1.00 87.12 94 SER A N 1
ATOM 760 C CA . SER A 1 94 ? -7.988 3.769 -6.519 1.00 87.12 94 SER A CA 1
ATOM 761 C C . SER A 1 94 ? -8.091 4.677 -7.744 1.00 87.12 94 SER A C 1
ATOM 763 O O . SER A 1 94 ? -8.031 4.197 -8.878 1.00 87.12 94 SER A O 1
ATOM 765 N N . GLU A 1 95 ? -8.173 5.992 -7.538 1.00 87.69 95 GLU A N 1
ATOM 766 C CA . GLU A 1 95 ? -8.176 6.982 -8.619 1.00 87.69 95 GLU A CA 1
ATOM 767 C C . GLU A 1 95 ? -6.884 6.915 -9.440 1.00 87.69 95 GLU A C 1
ATOM 769 O O . GLU A 1 95 ? -6.940 6.879 -10.664 1.00 87.69 95 GLU A O 1
ATOM 774 N N . GLN A 1 96 ? -5.717 6.807 -8.801 1.00 84.38 96 GLN A N 1
ATOM 775 C CA . GLN A 1 96 ? -4.440 6.753 -9.522 1.00 84.38 96 GLN A CA 1
ATOM 776 C C . GLN A 1 96 ? -4.301 5.505 -10.403 1.00 84.38 96 GLN A C 1
ATOM 778 O O . GLN A 1 96 ? -3.786 5.596 -11.514 1.00 84.38 96 GLN A O 1
ATOM 783 N N . VAL A 1 97 ? -4.780 4.346 -9.943 1.00 80.75 97 VAL A N 1
ATOM 784 C CA . VAL A 1 97 ? -4.765 3.108 -10.745 1.00 80.75 97 VAL A CA 1
ATOM 785 C C . VAL A 1 97 ? -5.823 3.141 -11.861 1.00 80.75 97 VAL A C 1
ATOM 787 O O . VAL A 1 97 ? -5.634 2.521 -12.907 1.00 80.75 97 VAL A O 1
ATOM 790 N N . LYS A 1 98 ? -6.923 3.884 -11.679 1.00 71.38 98 LYS A N 1
ATOM 791 C CA . LYS A 1 98 ? -7.978 4.078 -12.692 1.00 71.38 98 LYS A CA 1
ATOM 792 C C . LYS A 1 98 ? -7.630 5.141 -13.747 1.00 71.38 98 LYS A C 1
ATOM 794 O O . LYS A 1 98 ? -8.065 4.999 -14.880 1.00 71.38 98 LYS A O 1
ATOM 799 N N . VAL A 1 99 ? -6.847 6.169 -13.413 1.00 58.91 99 VAL A N 1
ATOM 800 C CA . VAL A 1 99 ? -6.510 7.292 -14.320 1.00 58.91 99 VAL A CA 1
ATOM 801 C C . VAL A 1 99 ? -5.431 6.930 -15.346 1.00 58.91 99 VAL A C 1
ATOM 803 O O . VAL A 1 99 ? -5.501 7.374 -16.486 1.00 58.91 99 VAL A O 1
ATOM 806 N N . VAL A 1 100 ? -4.478 6.052 -15.008 1.00 55.69 100 VAL A N 1
ATOM 807 C CA . VAL A 1 100 ? -3.388 5.633 -15.926 1.00 55.69 100 VAL A CA 1
ATOM 808 C C . VAL A 1 100 ? -3.902 4.945 -17.208 1.00 55.69 100 VAL A C 1
ATOM 810 O O . VAL A 1 100 ? -3.158 4.764 -18.169 1.00 55.69 100 VAL A O 1
ATOM 813 N N . ILE A 1 101 ? -5.178 4.560 -17.252 1.00 52.22 101 ILE A N 1
ATOM 814 C CA . ILE A 1 101 ? -5.808 3.931 -18.414 1.00 52.22 101 ILE A CA 1
ATOM 815 C C . ILE A 1 101 ? -6.280 4.966 -19.452 1.00 52.22 101 ILE A C 1
ATOM 817 O O . ILE A 1 101 ? -6.264 4.646 -20.637 1.00 52.22 101 ILE A O 1
ATOM 821 N N . ASP A 1 102 ? -6.641 6.185 -19.033 1.00 49.72 102 ASP A N 1
ATOM 822 C CA . ASP A 1 102 ? -7.132 7.233 -19.945 1.00 49.72 102 ASP A CA 1
ATOM 823 C C . ASP A 1 102 ? -5.989 8.004 -20.628 1.00 49.72 102 ASP A C 1
ATOM 825 O O . ASP A 1 102 ? -6.143 8.457 -21.758 1.00 49.72 102 ASP A O 1
ATOM 829 N N . GLU A 1 103 ? -4.805 8.085 -20.010 1.00 48.44 103 GLU A N 1
ATOM 830 C CA . GLU A 1 103 ? -3.621 8.726 -20.618 1.00 48.44 103 GLU A CA 1
ATOM 831 C C . GLU A 1 103 ? -2.792 7.780 -21.514 1.00 48.44 103 GLU A C 1
ATOM 833 O O . GLU A 1 103 ? -1.845 8.206 -22.168 1.00 48.44 103 GLU A O 1
ATOM 838 N N . GLY A 1 104 ? -3.133 6.486 -21.566 1.00 47.06 104 GLY A N 1
ATOM 839 C CA . GLY A 1 104 ? -2.436 5.471 -22.371 1.00 47.06 104 GLY A CA 1
ATOM 840 C C . GLY A 1 104 ? -2.970 5.287 -23.796 1.00 47.06 104 GLY A C 1
ATOM 841 O O . GLY A 1 104 ? -2.557 4.341 -24.472 1.00 47.06 104 GLY A O 1
ATOM 842 N N . LEU A 1 105 ? -3.902 6.138 -24.236 1.00 42.56 105 LEU A N 1
ATOM 843 C CA . LEU A 1 105 ? -4.494 6.108 -25.573 1.00 42.56 105 LEU A CA 1
ATOM 844 C C . LEU A 1 105 ? -4.507 7.513 -26.211 1.00 42.56 105 LEU A C 1
ATOM 846 O O . LEU A 1 105 ? -5.564 8.038 -26.550 1.00 42.56 105 LEU A O 1
ATOM 850 N N . GLN A 1 106 ? -3.322 8.107 -26.388 1.00 35.53 106 GLN A N 1
ATOM 851 C CA . GLN A 1 106 ? -3.039 9.109 -27.427 1.00 35.53 106 GLN A CA 1
ATOM 852 C C . GLN A 1 106 ? -1.686 8.834 -28.078 1.00 35.53 106 GLN A C 1
ATOM 854 O O . GLN A 1 106 ? -0.735 8.487 -27.343 1.00 35.53 106 GLN A O 1
#

Foldseek 3Di:
DVVVVCVVVVCVVVPDDDPPPPLPLCVVVVVDDVVLVVCVVVLPLVSLLVQLVSLLVLLVSPPDPPCPCVNVVSLVVSCVRHDDVCVVSSVVSVVSNVVSVVVVPD

Radius of gyration: 16.88 Å; Cα contacts (8 Å, |Δi|>4): 65; chains: 1; bounding box: 46×21×48 Å

Secondary structure (DSSP, 8-state):
-GGGGTHHHHHHHHS----TTTT-TTHHHHHS-HHHHHHHHTT-HHHHHHHHHHHHHHHHTTTSGGGTTHHHHHHHHHHHHS-GGGHHHHHHHHHHHHHTTTTT--

Organism: NCBI:txid61284